Protein AF-A0A8G2BI02-F1 (afdb_monomer_lite)

Radius of gyration: 13.8 Å; chains: 1; bounding box: 34×33×28 Å

Secondary structure (DSSP, 8-state):
-----PPPPPPEETTTEE-EEEPPSSHHHHHHEEEEE-TTT--EEEEE-HHHHHHHTT-

pLDDT: mean 86.87, std 15.73, range [43.75, 96.88]

Structure (mmCIF, N/CA/C/O backbone):
data_AF-A0A8G2BI02-F1
#
_entry.id   AF-A0A8G2BI02-F1
#
loop_
_atom_site.group_PDB
_atom_site.id
_atom_site.type_symbol
_atom_site.label_atom_id
_atom_site.label_alt_id
_atom_site.label_comp_id
_atom_site.label_asym_id
_atom_site.label_entity_id
_atom_site.label_seq_id
_atom_site.pdbx_PDB_ins_code
_atom_site.Cartn_x
_atom_site.Cartn_y
_atom_site.Cartn_z
_atom_site.occupancy
_atom_site.B_iso_or_equiv
_atom_site.auth_seq_id
_atom_site.auth_comp_id
_atom_site.auth_asym_id
_atom_site.auth_atom_id
_atom_site.pdbx_PDB_model_num
ATOM 1 N N . MET A 1 1 ? -17.817 -26.068 3.980 1.00 43.75 1 MET A N 1
ATOM 2 C CA . MET A 1 1 ? -17.207 -25.303 2.874 1.00 43.75 1 MET A CA 1
ATOM 3 C C . MET A 1 1 ? -15.967 -24.646 3.443 1.00 43.75 1 MET A C 1
ATOM 5 O O . MET A 1 1 ? -16.084 -23.658 4.152 1.00 43.75 1 MET A O 1
ATOM 9 N N . GLU A 1 2 ? -14.813 -25.281 3.268 1.00 47.62 2 GLU A N 1
ATOM 10 C CA . GLU A 1 2 ? -13.538 -24.756 3.756 1.00 47.62 2 GLU A CA 1
ATOM 11 C C . GLU A 1 2 ? -13.125 -23.597 2.847 1.00 47.62 2 GLU A C 1
ATOM 13 O O . GLU A 1 2 ? -13.008 -23.751 1.632 1.00 47.62 2 GLU A O 1
ATOM 18 N N . THR A 1 3 ? -12.989 -22.404 3.417 1.00 48.28 3 THR A N 1
ATOM 19 C CA . THR A 1 3 ? -12.524 -21.222 2.693 1.00 48.28 3 THR A CA 1
ATOM 20 C C . THR A 1 3 ? -11.066 -21.427 2.315 1.00 48.28 3 THR A C 1
ATOM 22 O O . THR A 1 3 ? -10.189 -21.434 3.180 1.00 48.28 3 THR A O 1
ATOM 25 N N . ILE A 1 4 ? -10.813 -21.600 1.021 1.00 48.50 4 ILE A N 1
ATOM 26 C CA . ILE A 1 4 ? -9.473 -21.617 0.441 1.00 48.50 4 ILE A CA 1
ATOM 27 C C . ILE A 1 4 ? -8.827 -20.262 0.761 1.00 48.50 4 ILE A C 1
ATOM 29 O O . ILE A 1 4 ? -9.195 -19.240 0.185 1.00 48.50 4 ILE A O 1
ATOM 33 N N . ASN A 1 5 ? -7.878 -20.247 1.701 1.00 55.66 5 ASN A N 1
ATOM 34 C CA . ASN A 1 5 ? -6.951 -19.131 1.878 1.00 55.66 5 ASN A CA 1
ATOM 35 C C . ASN A 1 5 ? -6.059 -19.091 0.633 1.00 55.66 5 ASN A C 1
ATOM 37 O O . ASN A 1 5 ? -5.026 -19.757 0.575 1.00 55.66 5 ASN A O 1
ATOM 41 N N . LEU A 1 6 ? -6.489 -18.365 -0.398 1.00 52.59 6 LEU A N 1
ATOM 42 C CA . LEU A 1 6 ? -5.625 -18.059 -1.530 1.00 52.59 6 LEU A CA 1
ATOM 43 C C . LEU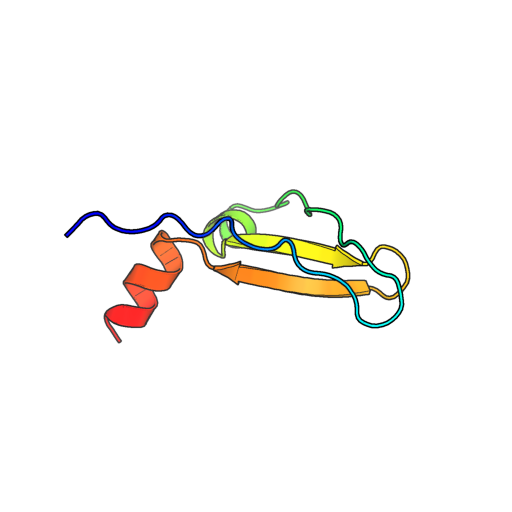 A 1 6 ? -4.434 -17.247 -0.994 1.00 52.59 6 LEU A C 1
ATOM 45 O O . LEU A 1 6 ? -4.659 -16.242 -0.314 1.00 52.59 6 LEU A O 1
ATOM 49 N N . PRO A 1 7 ? -3.179 -17.651 -1.261 1.00 57.53 7 PRO A N 1
ATOM 50 C CA . PRO A 1 7 ? -2.031 -16.839 -0.892 1.00 57.53 7 PRO A CA 1
ATOM 51 C C . PRO A 1 7 ? -2.168 -15.491 -1.600 1.00 57.53 7 PRO A C 1
ATOM 53 O O . PRO A 1 7 ? -2.201 -15.431 -2.832 1.00 57.53 7 PRO A O 1
ATOM 56 N N . MET A 1 8 ? -2.303 -14.410 -0.826 1.00 67.12 8 MET A N 1
ATOM 57 C CA . MET A 1 8 ? -2.357 -13.069 -1.398 1.00 67.12 8 MET A CA 1
ATOM 58 C C . MET A 1 8 ? -1.094 -12.856 -2.230 1.00 67.12 8 MET A C 1
ATOM 60 O O . MET A 1 8 ? 0.024 -12.947 -1.721 1.00 67.12 8 MET A O 1
ATOM 64 N N . THR A 1 9 ? -1.275 -12.612 -3.527 1.00 79.94 9 THR A N 1
ATOM 65 C CA . THR A 1 9 ? -0.151 -12.308 -4.410 1.00 79.94 9 THR A CA 1
ATOM 66 C C . THR A 1 9 ? 0.363 -10.923 -4.040 1.00 79.94 9 THR A C 1
ATOM 68 O O . THR A 1 9 ? -0.403 -9.959 -4.027 1.00 79.94 9 THR A O 1
ATOM 71 N N . LEU A 1 10 ? 1.650 -10.825 -3.696 1.00 84.81 10 LEU A N 1
ATOM 72 C CA . LEU A 1 10 ? 2.264 -9.538 -3.383 1.00 84.81 10 LEU A CA 1
ATOM 73 C C . LEU A 1 10 ? 2.222 -8.626 -4.620 1.00 84.81 10 LEU A C 1
ATOM 75 O O . LEU A 1 10 ? 2.472 -9.101 -5.732 1.00 84.81 10 LEU A O 1
ATOM 79 N N . PRO A 1 11 ? 1.923 -7.326 -4.454 1.00 91.44 11 PRO A N 1
ATOM 80 C CA . PRO A 1 11 ? 1.841 -6.412 -5.581 1.00 91.44 11 PRO A CA 1
ATOM 81 C C . PRO A 1 11 ? 3.215 -6.189 -6.223 1.00 91.44 11 PRO A C 1
ATOM 83 O O . PRO A 1 11 ? 4.255 -6.169 -5.559 1.00 91.44 11 PRO A O 1
ATOM 86 N N . ALA A 1 12 ? 3.195 -5.976 -7.537 1.00 94.75 12 ALA A N 1
ATOM 87 C CA . ALA A 1 12 ? 4.368 -5.664 -8.339 1.00 94.75 12 ALA A CA 1
ATOM 88 C C . ALA A 1 12 ? 4.133 -4.387 -9.157 1.00 94.75 12 ALA A C 1
ATOM 90 O O . ALA A 1 12 ? 3.071 -4.174 -9.740 1.00 94.75 12 ALA A O 1
ATOM 91 N N . CYS A 1 13 ? 5.155 -3.543 -9.227 1.00 96.38 13 CYS A N 1
ATOM 92 C CA . CYS A 1 13 ? 5.242 -2.431 -10.151 1.00 96.38 13 CYS A CA 1
ATOM 93 C C . CYS A 1 13 ? 5.374 -2.96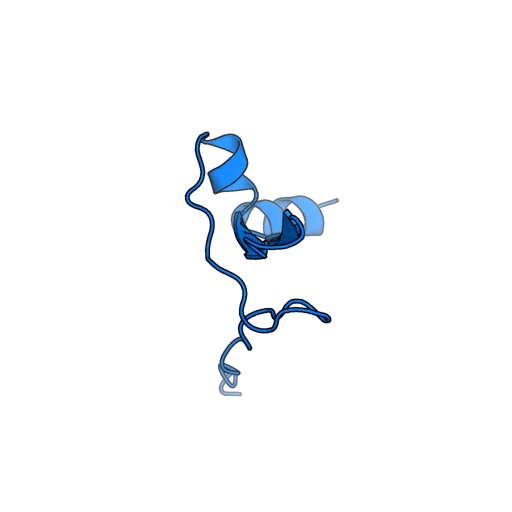9 -11.580 1.00 96.38 13 CYS A C 1
ATOM 95 O O . CYS A 1 13 ? 6.284 -3.747 -11.870 1.00 96.38 13 CYS A O 1
ATOM 97 N N . SER A 1 14 ? 4.530 -2.482 -12.488 1.00 95.31 14 SER A N 1
ATOM 98 C CA . SER A 1 14 ? 4.527 -2.873 -13.904 1.00 95.31 14 SER A CA 1
ATOM 99 C C . SER A 1 14 ? 5.858 -2.633 -14.629 1.00 95.31 14 SER A C 1
ATOM 101 O O . SER A 1 14 ? 6.123 -3.276 -15.638 1.00 95.31 14 SER A O 1
ATOM 103 N N . GLN A 1 15 ? 6.695 -1.722 -14.122 1.00 96.81 15 GLN A N 1
ATOM 104 C CA . GLN A 1 15 ? 7.985 -1.363 -14.722 1.00 96.81 15 GLN A CA 1
ATOM 105 C C . GLN A 1 15 ? 9.197 -1.932 -13.975 1.00 96.81 15 GLN A C 1
ATOM 107 O O . GLN A 1 15 ? 10.232 -2.182 -14.584 1.00 96.81 15 GLN A O 1
ATOM 112 N N . HIS A 1 16 ? 9.096 -2.109 -12.655 1.00 96.88 16 HIS A N 1
ATOM 113 C CA . HIS A 1 16 ? 10.257 -2.374 -11.796 1.00 96.88 16 HIS A CA 1
ATOM 114 C C . HIS A 1 16 ? 10.154 -3.671 -10.982 1.00 96.88 16 HIS A C 1
ATOM 116 O O . HIS A 1 16 ? 11.100 -4.007 -10.273 1.00 96.88 16 HIS A O 1
ATOM 122 N N . GLY A 1 17 ? 9.041 -4.404 -11.082 1.00 94.50 17 GLY A N 1
ATOM 123 C CA . GLY A 1 17 ? 8.845 -5.669 -10.379 1.00 94.50 17 GLY A CA 1
ATOM 124 C C . GLY A 1 17 ? 8.419 -5.478 -8.925 1.00 94.50 17 GLY A C 1
ATOM 125 O O . GLY A 1 17 ? 7.526 -4.687 -8.641 1.00 94.50 17 GLY A O 1
ATOM 126 N N . ALA A 1 18 ? 9.015 -6.233 -8.004 1.00 94.50 18 ALA A N 1
ATOM 127 C CA . ALA A 1 18 ? 8.579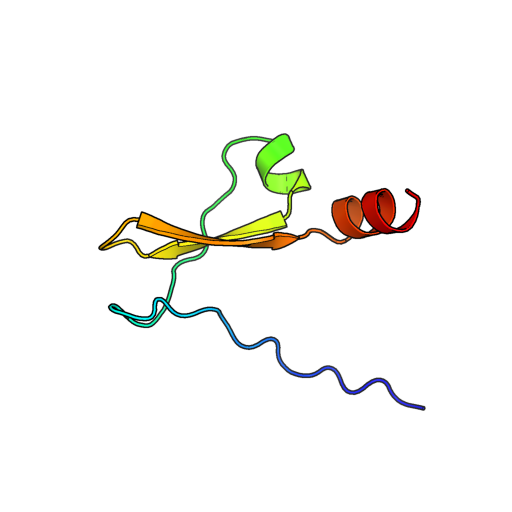 -6.300 -6.608 1.00 94.50 18 ALA A CA 1
ATOM 128 C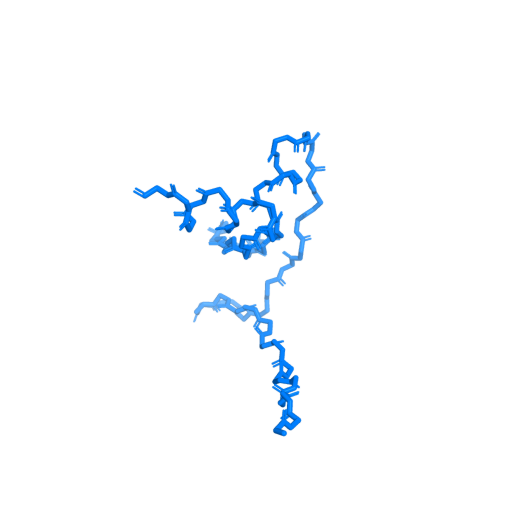 C . ALA A 1 18 ? 8.470 -4.920 -5.928 1.00 94.50 18 ALA A C 1
ATOM 130 O O . ALA A 1 18 ? 9.284 -4.023 -6.156 1.00 94.50 18 ALA A O 1
ATOM 131 N N . MET A 1 19 ? 7.454 -4.767 -5.076 1.00 96.69 19 MET A N 1
ATOM 132 C CA . MET A 1 19 ? 7.227 -3.561 -4.278 1.00 96.69 19 MET A CA 1
ATOM 133 C C . MET A 1 19 ? 7.554 -3.816 -2.802 1.00 96.69 19 MET A C 1
ATOM 135 O O . MET A 1 19 ? 7.241 -4.879 -2.266 1.00 96.69 19 MET A O 1
ATOM 139 N N . SER A 1 20 ? 8.144 -2.823 -2.137 1.00 95.31 20 SER A N 1
ATOM 140 C CA . SER A 1 20 ? 8.503 -2.874 -0.715 1.00 95.31 20 SER A CA 1
ATOM 141 C C . SER A 1 20 ? 7.324 -2.451 0.159 1.00 95.31 20 SER A C 1
ATOM 143 O O . SER A 1 20 ? 6.608 -1.502 -0.173 1.00 95.31 20 SER A O 1
ATOM 145 N N . ILE A 1 21 ? 7.139 -3.101 1.309 1.00 95.06 21 ILE A N 1
ATOM 146 C CA . ILE A 1 21 ? 6.158 -2.662 2.311 1.00 95.06 21 ILE A CA 1
ATOM 147 C C . ILE A 1 21 ? 6.639 -1.349 2.935 1.00 95.06 21 ILE A C 1
ATOM 149 O O . ILE A 1 21 ? 7.772 -1.249 3.405 1.00 95.06 21 ILE A O 1
ATOM 153 N N . ARG A 1 22 ? 5.766 -0.342 2.977 1.00 94.44 22 ARG A N 1
ATOM 154 C CA . ARG A 1 22 ? 6.016 0.924 3.666 1.00 94.44 22 ARG A CA 1
ATOM 155 C C . ARG A 1 22 ? 5.518 0.832 5.102 1.00 94.44 22 ARG A C 1
ATOM 157 O O . ARG A 1 22 ? 4.356 0.515 5.349 1.00 94.44 22 ARG A O 1
ATOM 164 N N . LYS A 1 23 ? 6.394 1.154 6.055 1.00 93.56 23 LYS A N 1
ATOM 165 C CA . LYS A 1 23 ? 6.010 1.280 7.462 1.00 93.56 23 LYS A CA 1
ATOM 166 C C . LYS A 1 23 ? 5.134 2.532 7.634 1.00 93.56 23 LYS A C 1
ATOM 168 O O . LYS A 1 23 ? 5.556 3.601 7.190 1.00 93.56 23 LYS A O 1
ATOM 173 N N . PRO A 1 24 ? 3.957 2.434 8.274 1.00 93.81 24 PRO A N 1
ATOM 174 C CA . PRO A 1 24 ? 3.125 3.602 8.529 1.00 93.81 24 PRO A CA 1
ATOM 175 C C . PRO A 1 24 ? 3.831 4.563 9.494 1.00 93.81 24 PRO A C 1
ATOM 177 O O . PRO A 1 24 ? 4.398 4.145 10.506 1.00 93.81 24 PRO A O 1
ATOM 180 N N . ALA A 1 25 ? 3.788 5.853 9.172 1.00 95.06 25 ALA A N 1
ATOM 181 C CA . ALA A 1 25 ? 4.325 6.930 9.999 1.00 95.06 25 ALA A CA 1
ATOM 182 C C . ALA A 1 25 ? 3.289 7.481 10.990 1.00 95.06 25 ALA A C 1
ATOM 184 O O . ALA A 1 25 ? 3.662 8.034 12.022 1.00 95.06 25 ALA A O 1
ATOM 185 N N . THR A 1 26 ? 1.995 7.329 10.691 1.00 96.12 26 THR A N 1
ATOM 186 C CA . THR A 1 26 ? 0.896 7.822 11.532 1.00 96.12 26 THR A CA 1
ATOM 187 C C . THR A 1 26 ? -0.136 6.732 11.810 1.00 96.12 26 THR A C 1
ATOM 189 O O . THR A 1 26 ? -0.169 5.695 11.141 1.00 96.12 26 THR A O 1
ATOM 192 N N . LYS A 1 27 ? -0.997 6.968 12.808 1.00 96.12 27 LYS A N 1
ATOM 193 C CA . LYS A 1 27 ? -2.094 6.051 13.146 1.00 96.12 27 LYS A CA 1
ATOM 194 C C . LYS A 1 27 ? -3.111 5.956 12.015 1.00 96.12 27 LYS A C 1
ATOM 196 O O . LYS A 1 27 ? -3.612 4.874 11.754 1.00 96.12 27 LYS A O 1
ATOM 201 N N . GLU A 1 28 ? -3.363 7.058 11.319 1.00 95.00 28 GLU A N 1
ATOM 202 C CA . GLU A 1 28 ? -4.256 7.118 10.163 1.00 95.00 28 GLU A CA 1
ATOM 203 C C . GLU A 1 28 ? -3.705 6.258 9.022 1.00 95.00 28 GLU A C 1
ATOM 205 O O . GLU A 1 28 ? -4.440 5.478 8.428 1.00 95.00 28 GLU A O 1
ATOM 210 N N . GLN A 1 29 ? -2.394 6.318 8.758 1.00 94.38 29 GLN A N 1
ATOM 211 C CA . GLN A 1 29 ? -1.771 5.448 7.757 1.00 94.38 29 GLN A CA 1
ATOM 212 C C . GLN A 1 29 ? -1.884 3.966 8.129 1.00 94.38 29 GLN A C 1
ATOM 214 O O . GLN A 1 29 ? -2.148 3.149 7.252 1.00 94.38 29 GLN A O 1
ATOM 219 N N . ALA A 1 30 ? -1.711 3.630 9.412 1.00 94.81 30 ALA A N 1
ATOM 220 C CA . ALA A 1 30 ? -1.891 2.266 9.905 1.00 94.81 30 ALA A CA 1
ATOM 221 C C . ALA A 1 30 ? -3.358 1.811 9.822 1.00 94.81 30 ALA A C 1
ATOM 223 O O . ALA A 1 30 ? -3.621 0.665 9.468 1.00 94.81 30 ALA A O 1
ATOM 224 N N . PHE A 1 31 ? -4.302 2.714 10.099 1.00 95.38 31 PHE A N 1
ATOM 225 C CA . PHE A 1 31 ? -5.734 2.464 9.970 1.00 95.38 31 PHE A CA 1
ATOM 226 C C . PHE A 1 31 ? -6.137 2.218 8.517 1.00 95.38 31 PHE A C 1
ATOM 228 O O . PHE A 1 31 ? -6.948 1.339 8.269 1.00 95.38 31 PHE A O 1
ATOM 235 N N . CYS A 1 32 ? -5.572 2.936 7.544 1.00 95.62 32 CYS A N 1
ATOM 236 C CA . CYS A 1 32 ? -5.928 2.738 6.139 1.00 95.62 32 CYS A CA 1
ATOM 237 C C . CYS A 1 32 ? -5.541 1.349 5.612 1.00 95.62 32 CYS A C 1
ATOM 239 O O . CYS A 1 32 ? -6.252 0.811 4.768 1.00 95.62 32 CYS A O 1
ATOM 241 N N . GLY A 1 33 ? -4.432 0.771 6.087 1.00 95.06 33 GLY A N 1
ATOM 242 C CA . GLY A 1 33 ? -3.989 -0.571 5.708 1.00 95.06 33 GLY A CA 1
ATOM 243 C C . GLY A 1 33 ? -2.504 -0.668 5.370 1.00 95.06 33 GLY A C 1
ATOM 244 O O . GLY A 1 33 ? -1.673 0.097 5.861 1.00 95.06 33 GLY A O 1
ATOM 245 N N . THR A 1 34 ? -2.156 -1.646 4.534 1.00 95.38 34 THR A N 1
ATOM 246 C CA . THR A 1 34 ? -0.763 -1.935 4.170 1.00 95.38 34 THR A CA 1
ATOM 247 C C . THR A 1 34 ? -0.406 -1.277 2.845 1.00 95.38 34 THR A C 1
ATOM 249 O O . THR A 1 34 ? -0.970 -1.601 1.801 1.00 95.38 34 THR A O 1
ATOM 252 N N . TRP A 1 35 ? 0.569 -0.372 2.881 1.00 95.38 35 TRP A N 1
ATOM 253 C CA . TRP A 1 35 ? 1.094 0.290 1.692 1.00 95.38 35 TRP A CA 1
ATOM 254 C C . TRP A 1 35 ? 2.284 -0.473 1.119 1.00 95.38 35 TRP A C 1
ATOM 256 O O . TRP A 1 35 ? 3.259 -0.737 1.818 1.00 95.38 35 TRP A O 1
ATOM 266 N N . TYR A 1 36 ? 2.243 -0.738 -0.179 1.00 95.56 36 TYR A N 1
ATOM 267 C CA . TYR A 1 36 ? 3.365 -1.235 -0.963 1.00 95.56 36 TYR A CA 1
ATOM 268 C C . TYR A 1 36 ? 3.847 -0.124 -1.884 1.00 95.56 36 TYR A C 1
ATOM 270 O O . TYR A 1 36 ? 3.036 0.554 -2.510 1.00 95.56 36 TYR A O 1
ATOM 278 N N . GLY A 1 37 ? 5.157 0.080 -1.976 1.00 95.75 37 GLY A N 1
ATOM 279 C CA . GLY A 1 37 ? 5.761 1.129 -2.789 1.00 95.75 37 GLY A CA 1
ATOM 280 C C . GLY A 1 37 ? 6.881 0.611 -3.678 1.00 95.75 37 GLY A C 1
ATOM 281 O O . GLY A 1 37 ? 7.707 -0.192 -3.257 1.00 95.75 37 GLY A O 1
ATOM 282 N N . CYS A 1 38 ? 6.945 1.122 -4.903 1.00 96.69 38 CYS A N 1
ATOM 283 C CA . CYS A 1 38 ? 8.121 1.012 -5.746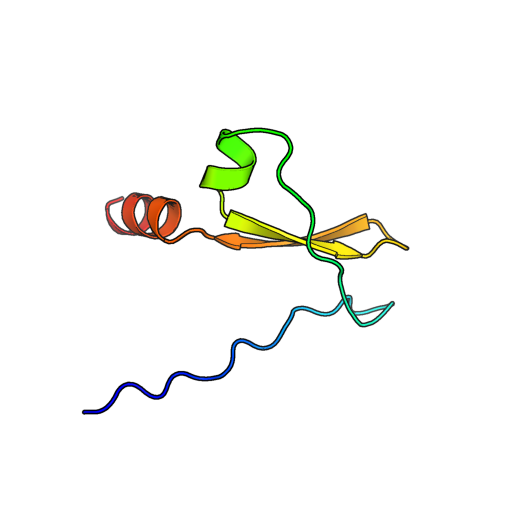 1.00 96.69 38 CYS A CA 1
ATOM 284 C C . CYS A 1 38 ? 9.133 2.085 -5.335 1.00 96.69 38 CYS A C 1
ATOM 286 O O . CYS A 1 38 ? 8.837 3.279 -5.393 1.00 96.69 38 CYS A O 1
ATOM 288 N N . GLU A 1 39 ? 10.339 1.666 -4.966 1.00 94.81 39 GLU A N 1
ATOM 289 C CA . GLU A 1 39 ? 11.422 2.577 -4.571 1.00 94.81 39 GLU A CA 1
ATOM 290 C C . GLU A 1 39 ? 12.034 3.336 -5.760 1.00 94.81 39 GLU A C 1
ATOM 292 O O . GLU A 1 39 ? 12.734 4.322 -5.562 1.00 94.81 39 GLU A O 1
ATOM 297 N N . ARG A 1 40 ? 11.750 2.908 -7.001 1.00 96.44 40 ARG A N 1
ATOM 298 C CA . ARG A 1 40 ? 12.317 3.508 -8.221 1.00 96.44 40 ARG A CA 1
ATOM 299 C C . ARG A 1 40 ? 11.446 4.607 -8.827 1.00 96.44 40 ARG A C 1
ATOM 301 O O . ARG A 1 40 ? 11.965 5.658 -9.172 1.00 96.44 40 ARG A O 1
ATOM 308 N N . CYS A 1 41 ? 10.138 4.376 -8.966 1.00 95.81 41 CYS A N 1
ATOM 309 C CA . CYS A 1 41 ? 9.221 5.339 -9.599 1.00 95.81 41 CYS A CA 1
ATOM 310 C C . CYS A 1 41 ? 8.151 5.909 -8.664 1.00 95.81 41 CYS A C 1
ATOM 312 O O . CYS A 1 41 ? 7.304 6.680 -9.103 1.00 95.81 41 CYS A O 1
ATOM 314 N N . GLY A 1 42 ? 8.141 5.513 -7.389 1.00 93.06 42 GLY A N 1
ATOM 315 C CA . GLY A 1 42 ? 7.194 6.029 -6.402 1.00 93.06 42 GLY A CA 1
ATOM 316 C C . GLY A 1 42 ? 5.774 5.462 -6.497 1.00 93.06 42 GLY A C 1
ATOM 317 O O . GLY A 1 42 ? 4.990 5.718 -5.581 1.00 93.06 42 GLY A O 1
ATOM 318 N N . ALA A 1 43 ? 5.457 4.662 -7.527 1.00 96.12 43 ALA A N 1
ATOM 319 C CA . ALA A 1 43 ? 4.180 3.955 -7.650 1.00 96.12 43 ALA A CA 1
ATOM 320 C C . ALA A 1 43 ? 3.850 3.195 -6.358 1.00 96.12 43 ALA A C 1
ATOM 322 O O . ALA A 1 43 ? 4.741 2.602 -5.743 1.00 96.12 43 ALA A O 1
ATOM 323 N N . ALA A 1 44 ? 2.585 3.212 -5.946 1.00 94.81 44 ALA A N 1
ATOM 324 C CA . ALA A 1 44 ? 2.153 2.621 -4.689 1.00 94.81 44 ALA A CA 1
ATOM 325 C C . ALA A 1 44 ? 0.800 1.919 -4.823 1.00 94.81 44 ALA A C 1
ATOM 327 O O . ALA A 1 44 ? -0.030 2.306 -5.642 1.00 94.81 44 ALA A O 1
ATOM 328 N N . VAL A 1 45 ? 0.595 0.897 -3.998 1.00 95.25 45 VAL A N 1
ATOM 329 C CA . VAL A 1 45 ? -0.656 0.147 -3.875 1.00 95.25 45 VAL A CA 1
ATOM 330 C C . VAL A 1 45 ? -1.014 0.079 -2.394 1.00 95.25 45 VAL A C 1
ATOM 332 O O . VAL A 1 45 ? -0.152 -0.220 -1.568 1.00 95.25 45 VAL A O 1
ATOM 335 N N . LEU A 1 46 ? -2.272 0.363 -2.061 1.00 94.19 46 LEU A N 1
ATOM 336 C CA . LEU A 1 46 ? -2.822 0.186 -0.719 1.00 94.19 46 LEU A CA 1
ATOM 337 C C . LEU A 1 46 ? -3.671 -1.081 -0.700 1.00 94.19 46 LEU A C 1
ATOM 339 O O . LEU A 1 46 ? -4.611 -1.200 -1.482 1.00 94.19 46 LEU A O 1
ATOM 343 N N . PHE A 1 47 ? -3.357 -1.995 0.210 1.00 93.75 47 PHE A N 1
ATOM 344 C CA . PHE A 1 47 ? -4.274 -3.055 0.616 1.00 93.75 47 PHE A CA 1
ATOM 345 C C . PHE A 1 47 ? -5.029 -2.563 1.854 1.00 93.75 47 PHE A C 1
ATOM 347 O O . PHE A 1 47 ? -4.377 -2.358 2.886 1.00 93.75 47 PHE A O 1
ATOM 354 N N . PRO A 1 48 ? -6.349 -2.308 1.750 1.00 94.19 48 PRO A N 1
ATOM 355 C CA . PRO A 1 48 ? -7.140 -1.779 2.853 1.00 94.19 48 PRO A CA 1
ATOM 356 C C . PRO A 1 48 ? -7.045 -2.637 4.118 1.00 94.19 48 PRO A C 1
ATOM 358 O O . PRO A 1 48 ? -6.877 -3.855 4.052 1.00 94.19 48 PRO A O 1
ATOM 361 N N . SER A 1 49 ? -7.132 -2.000 5.284 1.00 94.25 49 SER A N 1
ATOM 362 C CA . SER A 1 49 ? -7.293 -2.720 6.549 1.00 94.25 49 SER A CA 1
ATOM 363 C C . SER A 1 49 ? -8.702 -3.306 6.663 1.00 94.25 49 SER A C 1
ATOM 365 O O . SER A 1 49 ? -9.650 -2.799 6.057 1.00 94.25 49 SER A O 1
ATOM 367 N N . LYS A 1 50 ? -8.861 -4.329 7.509 1.00 93.19 50 LYS A N 1
ATOM 368 C CA . LYS A 1 50 ? -10.186 -4.893 7.804 1.00 93.19 50 LYS A CA 1
ATOM 369 C C . LYS A 1 50 ? -11.101 -3.850 8.440 1.00 93.19 50 LYS A C 1
ATOM 371 O O . LYS A 1 50 ? -12.296 -3.835 8.173 1.00 93.19 50 LYS A O 1
ATOM 376 N N . GLU A 1 51 ? -10.540 -2.984 9.275 1.00 93.50 51 GLU A N 1
ATOM 377 C CA . GLU A 1 51 ? -11.252 -1.908 9.949 1.00 93.50 51 GLU A CA 1
ATOM 378 C C . GLU A 1 51 ? -11.828 -0.901 8.940 1.00 93.50 51 GLU A C 1
ATOM 380 O O . GLU A 1 51 ? -12.991 -0.515 9.054 1.00 93.50 51 GLU A O 1
ATOM 385 N N . LEU A 1 52 ? -11.049 -0.518 7.920 1.00 92.38 52 LEU A N 1
ATOM 386 C CA . LEU A 1 52 ? -11.506 0.370 6.849 1.00 92.38 52 LEU A CA 1
ATOM 387 C C . LEU A 1 52 ? -12.543 -0.316 5.947 1.00 92.38 52 LEU A C 1
ATOM 389 O O . LEU A 1 52 ? -13.550 0.294 5.589 1.00 92.38 52 LEU A O 1
ATOM 393 N N . GLU A 1 53 ? -12.332 -1.586 5.597 1.00 93.50 53 GLU A N 1
ATOM 394 C CA . GLU A 1 53 ? -13.294 -2.365 4.805 1.00 93.50 53 GLU A CA 1
ATOM 395 C C . GLU A 1 53 ? -14.656 -2.471 5.500 1.00 93.50 53 GLU A C 1
ATOM 397 O O . GLU A 1 53 ? -15.690 -2.280 4.861 1.00 93.50 53 GLU A O 1
ATOM 402 N N . GLN A 1 54 ? -14.672 -2.712 6.814 1.00 93.25 54 GLN A N 1
ATOM 403 C CA . GLN A 1 54 ? -15.902 -2.790 7.608 1.00 93.25 54 GLN A CA 1
ATOM 404 C C . GLN A 1 54 ? -16.680 -1.469 7.618 1.00 93.25 54 GLN A C 1
ATOM 406 O O . GLN A 1 54 ? -17.911 -1.480 7.535 1.00 93.25 54 GLN A O 1
ATOM 411 N N . GLN A 1 55 ? -15.982 -0.332 7.687 1.00 90.44 55 GLN A N 1
ATOM 412 C CA . GLN A 1 55 ? -16.625 0.982 7.607 1.00 90.44 55 GLN A CA 1
ATOM 413 C C . GLN A 1 55 ? -17.223 1.241 6.219 1.00 90.44 55 GLN A C 1
ATOM 415 O O . GLN A 1 55 ? -18.371 1.674 6.120 1.00 90.44 55 GLN A O 1
ATOM 420 N N . ASN A 1 56 ? -16.493 0.910 5.152 1.00 84.19 56 ASN A N 1
ATOM 421 C CA . ASN A 1 56 ? -16.970 1.107 3.781 1.00 84.19 56 ASN A CA 1
ATOM 422 C C . ASN A 1 56 ? -18.119 0.163 3.401 1.00 84.19 56 ASN A C 1
ATOM 424 O O . ASN A 1 56 ? -18.988 0.552 2.633 1.00 84.19 56 ASN A O 1
ATOM 428 N N . ALA A 1 57 ? -18.157 -1.056 3.944 1.00 76.19 57 ALA A N 1
ATOM 429 C CA . ALA A 1 57 ? -19.252 -2.004 3.713 1.00 76.19 57 ALA A CA 1
ATOM 430 C C . ALA A 1 57 ? -20.568 -1.608 4.412 1.00 76.19 57 ALA A C 1
ATOM 432 O O . ALA A 1 57 ? -21.608 -2.204 4.144 1.00 76.19 57 ALA A O 1
ATOM 433 N N . SER A 1 58 ? -20.512 -0.632 5.322 1.00 59.78 58 SER A N 1
ATOM 434 C CA . SER A 1 58 ? -21.660 -0.129 6.085 1.00 59.78 58 SER A CA 1
ATOM 435 C C . SER A 1 58 ? -22.237 1.181 5.519 1.00 59.78 58 SER A C 1
ATOM 437 O O . SER A 1 58 ?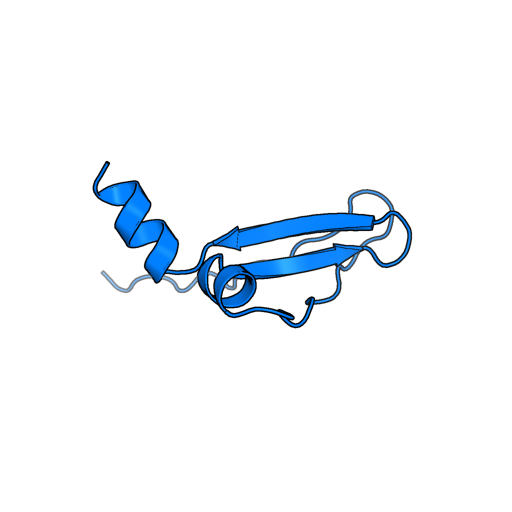 -23.117 1.766 6.151 1.00 59.78 58 SER A O 1
ATOM 439 N N . SER A 1 59 ? -21.718 1.654 4.377 1.00 54.78 59 SER A N 1
ATOM 440 C CA . SER A 1 59 ? -22.117 2.893 3.682 1.00 54.78 59 SER A CA 1
ATOM 441 C C . SER A 1 59 ? -22.916 2.588 2.419 1.00 54.78 59 SER A C 1
ATOM 443 O O . SER A 1 59 ? -23.838 3.376 2.116 1.00 54.78 59 SER A O 1
#

Organism: NCBI:txid1123362

Foldseek 3Di:
DDDPPDPPDADADPVHGHWDWDDDPDPVSVQQAIKTADPPPGDIDGDGDPNVVVVVVVD

Sequence (59 aa):
METINLPMTLPACSQHGAMSIRKPATKEQAFCGTWYGCERCGAAVLFPSKELEQQNASS